Protein AF-A0A941F9M7-F1 (afdb_monomer_lite)

Radius of gyration: 49.39 Å; chains: 1; bounding box: 106×36×146 Å

Structure (mmCIF, N/CA/C/O backbone):
data_AF-A0A941F9M7-F1
#
_entry.id   AF-A0A941F9M7-F1
#
loop_
_atom_site.group_PDB
_atom_site.id
_atom_site.type_symbol
_atom_site.label_atom_id
_atom_site.label_alt_id
_atom_site.label_comp_id
_atom_site.label_asym_id
_atom_site.label_entity_id
_atom_site.label_seq_id
_atom_site.pdbx_PDB_ins_code
_atom_site.Cartn_x
_atom_site.Cartn_y
_atom_site.Cartn_z
_atom_site.occupancy
_atom_site.B_iso_or_equiv
_atom_site.auth_seq_id
_atom_site.auth_comp_id
_atom_site.auth_asym_id
_atom_site.auth_atom_id
_atom_site.pdbx_PDB_model_num
ATOM 1 N N . MET A 1 1 ? 47.678 25.593 -23.880 1.00 34.91 1 MET A N 1
ATOM 2 C CA . MET A 1 1 ? 46.687 24.860 -23.060 1.00 34.91 1 MET A CA 1
ATOM 3 C C . MET A 1 1 ? 45.717 24.146 -23.989 1.00 34.91 1 MET A C 1
ATOM 5 O O . MET A 1 1 ? 44.738 24.737 -24.420 1.00 34.91 1 MET A O 1
ATOM 9 N N . THR A 1 2 ? 46.026 22.910 -24.374 1.00 34.97 2 THR A N 1
ATOM 10 C CA . THR A 1 2 ? 45.135 22.052 -25.164 1.00 34.97 2 THR A CA 1
ATOM 11 C C . THR A 1 2 ? 44.172 21.348 -24.213 1.00 34.97 2 THR A C 1
ATOM 13 O O . THR A 1 2 ? 44.586 20.588 -23.340 1.00 34.97 2 THR A O 1
ATOM 16 N N . ALA A 1 3 ? 42.882 21.656 -24.335 1.00 34.97 3 ALA A N 1
ATOM 17 C CA . ALA A 1 3 ? 41.834 20.969 -23.594 1.00 34.97 3 ALA A CA 1
ATOM 18 C C . ALA A 1 3 ? 41.807 19.478 -23.990 1.00 34.97 3 ALA A C 1
ATOM 20 O O . ALA A 1 3 ? 41.907 19.173 -25.181 1.00 34.97 3 ALA A O 1
ATOM 21 N N . PRO A 1 4 ? 41.666 18.537 -23.041 1.00 40.06 4 PRO A N 1
ATOM 22 C CA . PRO A 1 4 ? 41.537 17.129 -23.379 1.00 40.06 4 PRO A CA 1
ATOM 23 C C . PRO A 1 4 ? 40.159 16.882 -24.001 1.00 40.06 4 PRO A C 1
ATOM 25 O O . PRO A 1 4 ? 39.131 16.924 -23.320 1.00 40.06 4 PRO A O 1
ATOM 28 N N . THR A 1 5 ? 40.137 16.608 -25.304 1.00 44.94 5 THR A N 1
ATOM 29 C CA . THR A 1 5 ? 38.983 16.041 -26.005 1.00 44.94 5 THR A CA 1
ATOM 30 C C . THR A 1 5 ? 38.625 14.723 -25.325 1.00 44.94 5 THR A C 1
ATOM 32 O O . THR A 1 5 ? 39.321 13.719 -25.480 1.00 44.94 5 THR A O 1
ATOM 35 N N . ARG A 1 6 ? 37.554 14.725 -24.520 1.00 51.41 6 ARG A N 1
ATOM 36 C CA . ARG A 1 6 ? 36.946 13.492 -24.000 1.00 51.41 6 ARG A CA 1
ATOM 37 C C . ARG A 1 6 ? 36.695 12.573 -25.200 1.00 51.41 6 ARG A C 1
ATOM 39 O O . ARG A 1 6 ? 36.162 13.077 -26.189 1.00 51.41 6 ARG A O 1
ATOM 46 N N . PRO A 1 7 ? 37.052 11.277 -25.155 1.00 52.75 7 PRO A N 1
ATOM 47 C CA . PRO A 1 7 ? 36.804 10.385 -26.277 1.00 52.75 7 PRO A CA 1
ATOM 48 C C . PRO A 1 7 ? 35.300 10.370 -26.542 1.00 52.75 7 PRO A C 1
ATOM 50 O O . PRO A 1 7 ? 34.517 9.858 -25.736 1.00 52.75 7 PRO A O 1
ATOM 53 N N . GLY A 1 8 ? 34.912 11.022 -27.639 1.00 54.78 8 GLY A N 1
ATOM 54 C CA . GLY A 1 8 ? 33.545 11.056 -28.115 1.00 54.78 8 GLY A CA 1
ATOM 55 C C . GLY A 1 8 ? 33.073 9.624 -28.285 1.00 54.78 8 GLY A C 1
ATOM 56 O O . GLY A 1 8 ? 33.807 8.767 -28.783 1.00 54.78 8 GLY A O 1
ATOM 57 N N . LEU A 1 9 ? 31.861 9.349 -27.817 1.00 62.75 9 LEU A N 1
ATOM 58 C CA . LEU A 1 9 ? 31.152 8.137 -28.196 1.00 62.75 9 LEU A CA 1
ATOM 59 C C . LEU A 1 9 ? 31.268 7.983 -29.712 1.00 62.75 9 LEU A C 1
ATOM 61 O O . LEU A 1 9 ? 31.050 8.951 -30.443 1.00 62.75 9 LEU A O 1
ATOM 65 N N . SER A 1 10 ? 31.610 6.791 -30.199 1.00 72.94 10 SER A N 1
ATOM 66 C CA . SER A 1 10 ? 31.480 6.562 -31.631 1.00 72.94 10 SER A CA 1
ATOM 67 C C . SER A 1 10 ? 30.001 6.733 -31.979 1.00 72.94 10 SER A C 1
ATOM 69 O O . SER A 1 10 ? 29.139 6.132 -31.333 1.00 72.94 10 SER A O 1
ATOM 71 N N . ALA A 1 11 ? 29.692 7.560 -32.980 1.00 77.69 11 ALA A N 1
ATOM 72 C CA . ALA A 1 11 ? 28.317 7.780 -33.439 1.00 77.69 11 ALA A CA 1
ATOM 73 C C . ALA A 1 11 ? 27.590 6.446 -33.721 1.00 77.69 11 ALA A C 1
ATOM 75 O O . ALA A 1 11 ? 26.387 6.314 -33.509 1.00 77.69 11 ALA A O 1
ATOM 76 N N . THR A 1 12 ? 28.352 5.419 -34.106 1.00 85.31 12 THR A N 1
ATOM 77 C CA . THR A 1 12 ? 27.912 4.030 -34.262 1.00 85.31 12 THR A CA 1
ATOM 78 C C . THR A 1 12 ? 27.365 3.411 -32.973 1.00 85.31 12 THR A C 1
ATOM 80 O O . THR A 1 12 ? 26.322 2.766 -33.011 1.00 85.31 12 THR A O 1
ATOM 83 N N . ALA A 1 13 ? 28.030 3.596 -31.827 1.00 86.75 13 ALA A N 1
ATOM 84 C CA . ALA A 1 13 ? 27.574 3.045 -30.550 1.00 86.75 13 ALA A CA 1
ATOM 85 C C . ALA A 1 13 ? 26.303 3.743 -30.047 1.00 86.75 13 ALA A C 1
ATOM 87 O O . ALA A 1 13 ? 25.409 3.090 -29.511 1.00 86.75 13 ALA A O 1
ATOM 88 N N . GLU A 1 14 ? 26.202 5.057 -30.251 1.00 88.81 14 GLU A N 1
ATOM 89 C CA . GLU A 1 14 ? 24.993 5.817 -29.927 1.00 88.81 14 GLU A CA 1
ATOM 90 C C . GLU A 1 14 ? 23.809 5.379 -30.799 1.00 88.81 14 GLU A C 1
ATOM 92 O O . GLU A 1 14 ? 22.719 5.123 -30.285 1.00 88.81 14 GLU A O 1
ATOM 97 N N . LYS A 1 15 ? 24.036 5.206 -32.108 1.00 91.12 15 LYS A N 1
ATOM 98 C CA . LYS A 1 15 ? 23.035 4.680 -33.042 1.00 91.12 15 LYS A CA 1
ATOM 99 C C . LYS A 1 15 ? 22.572 3.274 -32.650 1.00 91.12 15 LYS A C 1
ATOM 101 O O . LYS A 1 15 ? 21.371 3.045 -32.561 1.00 91.12 15 LYS A O 1
ATOM 106 N N . ALA A 1 16 ? 23.499 2.366 -32.335 1.00 92.25 16 ALA A N 1
ATOM 107 C CA . ALA A 1 16 ? 23.169 1.005 -31.908 1.00 92.25 16 ALA A CA 1
ATOM 108 C C . ALA A 1 16 ? 22.311 0.980 -30.629 1.00 92.25 16 ALA A C 1
ATOM 110 O O . ALA A 1 16 ? 21.391 0.168 -30.514 1.00 92.25 16 ALA A O 1
ATOM 111 N N . LEU A 1 17 ? 22.575 1.888 -29.681 1.00 93.44 17 LEU A N 1
ATOM 112 C CA . LEU A 1 17 ? 21.761 2.042 -28.474 1.00 93.44 17 LEU A CA 1
ATOM 113 C C . LEU A 1 17 ? 20.355 2.577 -28.779 1.00 93.44 17 LEU A C 1
ATOM 115 O O . LEU A 1 17 ? 19.392 2.074 -28.202 1.00 93.44 17 LEU A O 1
ATOM 119 N N . ARG A 1 18 ? 20.211 3.546 -29.695 1.00 93.19 18 ARG A N 1
ATOM 120 C CA . ARG A 1 18 ? 18.889 4.042 -30.123 1.00 93.19 18 ARG A CA 1
ATOM 121 C C . ARG A 1 18 ? 18.077 2.976 -30.860 1.00 93.19 18 ARG A C 1
ATOM 123 O O . ARG A 1 18 ? 16.899 2.803 -30.576 1.00 93.19 18 ARG A O 1
ATOM 130 N N . GLU A 1 19 ? 18.700 2.213 -31.752 1.00 93.19 19 GLU A N 1
ATOM 131 C CA . GLU A 1 19 ? 18.022 1.115 -32.453 1.00 93.19 19 GLU A CA 1
ATOM 132 C C . GLU A 1 19 ? 17.596 -0.004 -31.493 1.00 93.19 19 GLU A C 1
ATOM 134 O O . GLU A 1 19 ? 16.512 -0.568 -31.629 1.00 93.19 19 GLU A O 1
ATOM 139 N N . ALA A 1 20 ? 18.431 -0.328 -30.501 1.00 93.50 20 ALA A N 1
ATOM 140 C CA . ALA A 1 20 ? 18.076 -1.281 -29.453 1.00 93.50 20 ALA A CA 1
ATOM 141 C C . ALA A 1 20 ? 16.913 -0.787 -28.584 1.00 93.50 20 ALA A C 1
ATOM 143 O O . ALA A 1 20 ? 16.043 -1.574 -28.220 1.00 93.50 20 ALA A O 1
ATOM 144 N N . MET A 1 21 ? 16.882 0.510 -28.277 1.00 92.31 21 MET A N 1
ATOM 145 C CA . MET A 1 21 ? 15.784 1.143 -27.555 1.00 92.31 21 MET A CA 1
ATOM 146 C C . MET A 1 21 ? 14.460 1.012 -28.313 1.00 92.31 21 MET A C 1
ATOM 148 O O . MET A 1 21 ? 13.482 0.546 -27.734 1.00 92.31 21 MET A O 1
ATOM 152 N N . GLU A 1 22 ? 14.455 1.316 -29.613 1.00 90.88 22 GLU A N 1
ATOM 153 C CA . GLU A 1 22 ? 13.271 1.170 -30.467 1.00 90.88 22 GLU A CA 1
ATOM 154 C C . GLU A 1 22 ? 12.766 -0.280 -30.496 1.00 90.88 22 GLU A C 1
ATOM 156 O O . GLU A 1 22 ? 11.576 -0.545 -30.320 1.00 90.88 22 GLU A O 1
ATOM 161 N N . ARG A 1 23 ? 13.671 -1.257 -30.637 1.00 90.12 23 ARG A N 1
ATOM 162 C CA . ARG A 1 23 ? 13.310 -2.685 -30.597 1.00 90.12 23 ARG A CA 1
ATOM 163 C C . ARG A 1 23 ? 12.693 -3.105 -29.267 1.00 90.12 23 ARG A C 1
ATOM 165 O O . ARG A 1 23 ? 11.722 -3.859 -29.256 1.00 90.12 23 ARG A O 1
ATOM 172 N N . LEU A 1 24 ? 13.244 -2.630 -28.151 1.00 90.38 24 LEU A N 1
ATOM 173 C CA . LEU A 1 24 ? 12.724 -2.940 -26.819 1.00 90.38 24 LEU A CA 1
ATOM 174 C C . LEU A 1 24 ? 11.347 -2.306 -26.596 1.00 90.38 24 LEU A C 1
ATOM 176 O O . LEU A 1 24 ? 10.454 -2.972 -26.079 1.00 90.38 24 LEU A O 1
ATOM 180 N N . PHE A 1 25 ? 11.136 -1.063 -27.034 1.00 87.50 25 PHE A N 1
ATOM 181 C CA . PHE A 1 25 ? 9.843 -0.386 -26.898 1.00 87.50 25 PHE A CA 1
ATOM 182 C C . PHE A 1 25 ? 8.762 -0.946 -27.824 1.00 87.50 25 PHE A C 1
ATOM 184 O O . PHE A 1 25 ? 7.599 -1.003 -27.431 1.00 87.50 25 PHE A O 1
ATOM 191 N N . THR A 1 26 ? 9.135 -1.424 -29.011 1.00 87.06 26 THR A N 1
ATOM 192 C CA . THR A 1 26 ? 8.215 -2.085 -29.953 1.00 87.06 26 THR A CA 1
ATOM 193 C C . THR A 1 26 ? 7.988 -3.570 -29.649 1.00 87.06 26 THR A C 1
ATOM 195 O O . THR A 1 26 ? 7.225 -4.230 -30.355 1.00 87.06 26 THR A O 1
ATOM 198 N N . GLY A 1 27 ? 8.631 -4.116 -28.609 1.00 86.06 27 GLY A N 1
ATOM 199 C CA . GLY A 1 27 ? 8.470 -5.513 -28.199 1.00 86.06 27 GLY A CA 1
ATOM 200 C C . GLY A 1 27 ? 9.086 -6.523 -29.170 1.00 86.06 27 GLY A C 1
ATOM 201 O O . GLY A 1 27 ? 8.657 -7.673 -29.210 1.00 86.06 27 GLY A O 1
ATOM 202 N N . ARG A 1 28 ? 10.091 -6.113 -29.955 1.00 89.31 28 ARG A N 1
ATOM 203 C CA . ARG A 1 28 ? 10.813 -6.958 -30.923 1.00 89.31 28 ARG A CA 1
ATOM 204 C C . ARG A 1 28 ? 12.292 -7.130 -30.533 1.00 89.31 28 ARG A C 1
ATOM 206 O O . ARG A 1 28 ? 13.168 -6.772 -31.327 1.00 89.31 28 ARG A O 1
ATOM 213 N N . PRO A 1 29 ? 12.607 -7.624 -29.317 1.00 90.06 29 PRO A N 1
ATOM 214 C CA . PRO A 1 29 ? 13.990 -7.867 -28.916 1.00 90.06 29 PRO A CA 1
ATOM 215 C C . PRO A 1 29 ? 14.613 -8.976 -29.772 1.00 90.06 29 PRO A C 1
ATOM 217 O O . PRO A 1 29 ? 13.955 -9.956 -30.114 1.00 90.06 29 PRO A O 1
ATOM 220 N N . ILE A 1 30 ? 15.898 -8.835 -30.091 1.00 90.94 30 ILE A N 1
ATOM 221 C CA . ILE A 1 30 ? 16.659 -9.812 -30.882 1.00 90.94 30 ILE A CA 1
ATOM 222 C C . ILE A 1 30 ? 17.632 -10.593 -29.990 1.00 90.94 30 ILE A C 1
ATOM 224 O O . ILE A 1 30 ? 17.933 -11.751 -30.269 1.00 90.94 30 ILE A O 1
ATOM 228 N N . ARG A 1 31 ? 18.150 -9.981 -28.914 1.00 87.12 31 ARG A N 1
ATOM 229 C CA . ARG A 1 31 ? 19.254 -10.538 -28.106 1.00 87.12 31 ARG A CA 1
ATOM 230 C C . ARG A 1 31 ? 18.906 -10.718 -26.627 1.00 87.12 31 ARG A C 1
ATOM 232 O O . ARG A 1 31 ? 19.757 -11.163 -25.858 1.00 87.12 31 ARG A O 1
ATOM 239 N N . THR A 1 32 ? 17.706 -10.324 -26.203 1.00 91.94 32 THR A N 1
ATOM 240 C CA . THR A 1 32 ? 17.299 -10.266 -24.789 1.00 91.94 32 THR A CA 1
ATOM 241 C C . THR A 1 32 ? 15.858 -10.733 -24.579 1.00 91.94 32 THR A C 1
ATOM 243 O O . THR A 1 32 ? 15.124 -10.964 -25.532 1.00 91.94 32 THR A O 1
ATOM 246 N N . ASP A 1 33 ? 15.439 -10.855 -23.316 1.00 85.44 33 ASP A N 1
ATOM 247 C CA . ASP A 1 33 ? 14.082 -11.261 -22.916 1.00 85.44 33 ASP A CA 1
ATOM 248 C C . ASP A 1 33 ? 13.025 -10.144 -23.062 1.00 85.44 33 ASP A C 1
ATOM 250 O O . ASP A 1 33 ? 11.906 -10.283 -22.574 1.00 85.44 33 ASP A O 1
ATOM 254 N N . GLY A 1 34 ? 13.369 -9.014 -23.694 1.00 83.38 34 GLY A N 1
ATOM 255 C CA . GLY A 1 34 ? 12.435 -7.921 -23.994 1.00 83.38 34 GLY A CA 1
ATOM 256 C C . GLY A 1 34 ? 12.064 -7.019 -22.821 1.00 83.38 34 GLY A C 1
ATOM 257 O O . GLY A 1 34 ? 11.391 -6.011 -23.019 1.00 83.38 34 GLY A O 1
ATOM 258 N N . LYS A 1 35 ? 12.518 -7.316 -21.597 1.00 85.88 35 LYS A N 1
ATOM 259 C CA . LYS A 1 35 ? 12.226 -6.455 -20.443 1.00 85.88 35 LYS A CA 1
ATOM 260 C C . LYS A 1 35 ? 12.920 -5.103 -20.591 1.00 85.88 35 LYS A C 1
ATOM 262 O O . LYS A 1 35 ? 14.112 -5.049 -20.907 1.00 85.88 35 LYS A O 1
ATOM 267 N N . LEU A 1 36 ? 12.202 -4.025 -20.271 1.00 87.94 36 LEU A N 1
ATOM 268 C CA . LEU A 1 36 ? 12.701 -2.647 -20.312 1.00 87.94 36 LEU A CA 1
ATOM 269 C C . LEU A 1 36 ? 13.655 -2.353 -19.144 1.00 87.94 36 LEU A C 1
ATOM 271 O O . LEU A 1 36 ? 13.361 -1.571 -18.243 1.00 87.94 36 LEU A O 1
ATOM 275 N N . THR A 1 37 ? 14.833 -2.976 -19.160 1.00 89.94 37 THR A N 1
ATOM 276 C CA . THR A 1 37 ? 15.899 -2.749 -18.177 1.00 89.94 37 THR A CA 1
ATOM 277 C C . THR A 1 37 ? 17.139 -2.155 -18.841 1.00 89.94 37 THR A C 1
ATOM 279 O O . THR A 1 37 ? 17.488 -2.516 -19.966 1.00 89.94 37 THR A O 1
ATOM 282 N N . LYS A 1 38 ? 17.884 -1.303 -18.117 1.00 90.69 38 LYS A N 1
ATOM 283 C CA . LYS A 1 38 ? 19.184 -0.781 -18.590 1.00 90.69 38 LYS A CA 1
ATOM 284 C C . LYS A 1 38 ? 20.159 -1.914 -18.923 1.00 90.69 38 LYS A C 1
ATOM 286 O O . LYS A 1 38 ? 20.988 -1.771 -19.812 1.00 90.69 38 LYS A O 1
ATOM 291 N N . GLN A 1 39 ? 20.048 -3.054 -18.234 1.00 93.25 39 GLN A N 1
ATOM 292 C CA . GLN A 1 39 ? 20.868 -4.230 -18.507 1.00 93.25 39 GLN A CA 1
ATOM 293 C C . GLN A 1 39 ? 20.562 -4.862 -19.866 1.00 93.25 39 GLN A C 1
ATOM 295 O O . GLN A 1 39 ? 21.466 -5.354 -20.538 1.00 93.25 39 GLN A O 1
ATOM 300 N N . ASN A 1 40 ? 19.294 -4.883 -20.261 1.00 91.81 40 ASN A N 1
ATOM 301 C CA . ASN A 1 40 ? 18.900 -5.396 -21.562 1.00 91.81 40 ASN A CA 1
ATOM 302 C C . ASN A 1 40 ? 19.239 -4.409 -22.671 1.00 91.81 40 ASN A C 1
ATOM 304 O O . ASN A 1 40 ? 19.681 -4.853 -23.718 1.00 91.81 40 ASN A O 1
ATOM 308 N N . LEU A 1 41 ? 19.168 -3.100 -22.421 1.00 93.25 41 LEU A N 1
ATOM 309 C CA . LEU A 1 41 ? 19.527 -2.081 -23.409 1.00 93.25 41 LEU A CA 1
ATOM 310 C C . LEU A 1 41 ? 20.949 -2.262 -23.968 1.00 93.25 41 LEU A C 1
ATOM 312 O O . LEU A 1 41 ? 21.123 -2.347 -25.183 1.00 93.25 41 LEU A O 1
ATOM 316 N N . TRP A 1 42 ? 21.975 -2.365 -23.113 1.00 93.38 42 TRP A N 1
ATOM 317 C CA . TRP A 1 42 ? 23.351 -2.511 -23.614 1.00 93.38 42 TRP A CA 1
ATOM 318 C C . TRP A 1 42 ? 23.629 -3.892 -24.222 1.00 93.38 42 TRP A C 1
ATOM 320 O O . TRP A 1 42 ? 24.388 -3.981 -25.187 1.00 93.38 42 TRP A O 1
ATOM 330 N N . ARG A 1 43 ? 22.982 -4.960 -23.731 1.00 93.81 43 ARG A N 1
ATOM 331 C CA . ARG A 1 43 ? 23.070 -6.297 -24.346 1.00 93.81 43 ARG A CA 1
ATOM 332 C C . ARG A 1 43 ? 22.404 -6.340 -25.723 1.00 93.81 43 ARG A C 1
ATOM 334 O O . ARG A 1 43 ? 22.973 -6.891 -26.661 1.00 93.81 43 ARG A O 1
ATOM 341 N N . GLU A 1 44 ? 21.232 -5.728 -25.848 1.00 93.50 44 GLU A N 1
ATOM 342 C CA . GLU A 1 44 ? 20.448 -5.629 -27.081 1.00 93.50 44 GLU A CA 1
ATOM 343 C C . GLU A 1 44 ? 21.159 -4.773 -28.137 1.00 93.50 44 GLU A C 1
ATOM 345 O O . GLU A 1 44 ? 21.147 -5.108 -29.321 1.00 93.50 44 GLU A O 1
ATOM 350 N N . ALA A 1 45 ? 21.853 -3.717 -27.705 1.00 92.50 45 ALA A N 1
ATOM 351 C CA . ALA A 1 45 ? 22.712 -2.891 -28.552 1.00 92.50 45 ALA A CA 1
ATOM 352 C C . ALA A 1 45 ? 24.068 -3.538 -28.876 1.00 92.50 45 ALA A C 1
ATOM 354 O O . ALA A 1 45 ? 24.782 -3.061 -29.753 1.00 92.50 45 ALA A O 1
ATOM 355 N N . GLY A 1 46 ? 24.454 -4.610 -28.175 1.00 92.25 46 GLY A N 1
ATOM 356 C CA . GLY A 1 46 ? 25.761 -5.247 -28.349 1.00 92.25 46 GLY A CA 1
ATOM 357 C C . 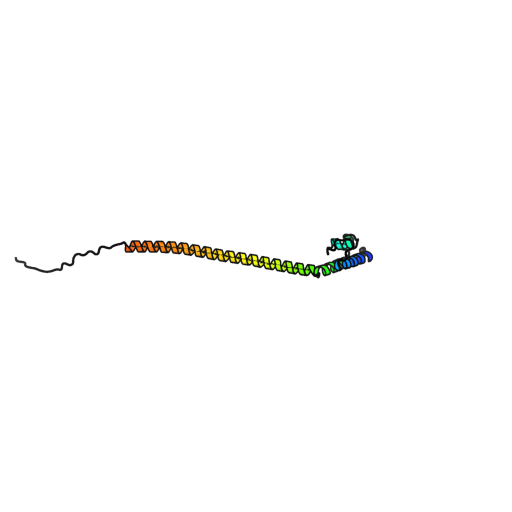GLY A 1 46 ? 26.943 -4.401 -27.884 1.00 92.25 46 GLY A C 1
ATOM 358 O O . GLY A 1 46 ? 28.053 -4.602 -28.370 1.00 92.25 46 GLY A O 1
ATOM 359 N N . VAL A 1 47 ? 26.722 -3.454 -26.970 1.00 93.12 47 VAL A N 1
ATOM 360 C CA . VAL A 1 47 ? 27.765 -2.563 -26.449 1.00 93.12 47 VAL A CA 1
ATOM 361 C C . VAL A 1 47 ? 28.084 -2.886 -24.994 1.00 93.12 47 VAL A C 1
ATOM 363 O O . VAL A 1 47 ? 27.290 -3.483 -24.271 1.00 93.12 47 VAL A O 1
ATOM 366 N N . SER A 1 48 ? 29.256 -2.462 -24.519 1.00 92.94 48 SER A N 1
ATOM 367 C CA . SER A 1 48 ? 29.599 -2.612 -23.104 1.00 92.94 48 SER A CA 1
ATOM 368 C C . SER A 1 48 ? 28.800 -1.648 -22.220 1.00 92.94 48 SER A C 1
ATOM 370 O O . SER A 1 48 ? 28.479 -0.526 -22.624 1.00 92.94 48 SER A O 1
ATOM 372 N N . ARG A 1 49 ? 28.562 -2.039 -20.960 1.00 92.25 49 ARG A N 1
ATOM 373 C CA . ARG A 1 49 ? 27.933 -1.177 -19.940 1.00 92.25 49 ARG A CA 1
ATOM 374 C C . ARG A 1 49 ? 28.619 0.190 -19.826 1.00 92.25 49 ARG A C 1
ATOM 376 O O . ARG A 1 49 ? 27.941 1.204 -19.717 1.00 92.25 49 ARG A O 1
ATOM 383 N N . ALA A 1 50 ? 29.952 0.229 -19.888 1.00 91.19 50 ALA A N 1
ATOM 384 C CA . ALA A 1 50 ? 30.717 1.476 -19.852 1.00 91.19 50 ALA A CA 1
ATOM 385 C C . ALA A 1 50 ? 30.410 2.394 -21.048 1.00 91.19 50 ALA A C 1
ATOM 387 O O . ALA A 1 50 ? 30.345 3.608 -20.887 1.00 91.19 50 ALA A O 1
ATOM 388 N N . THR A 1 51 ? 30.184 1.826 -22.234 1.00 90.81 51 THR A N 1
ATOM 389 C CA . THR A 1 51 ? 29.821 2.593 -23.435 1.00 90.81 51 THR A CA 1
ATOM 390 C C . THR A 1 51 ? 28.418 3.176 -23.319 1.00 90.81 51 THR A C 1
ATOM 392 O O . THR A 1 51 ? 28.235 4.355 -23.597 1.00 90.81 51 THR A O 1
ATOM 395 N N . MET A 1 52 ? 27.459 2.397 -22.814 1.00 92.06 52 MET A N 1
ATOM 396 C CA . MET A 1 52 ? 26.114 2.893 -22.509 1.00 92.06 52 MET A CA 1
ATOM 397 C C . MET A 1 52 ? 26.141 4.006 -21.453 1.00 92.06 52 MET A C 1
ATOM 399 O O . MET A 1 52 ? 25.511 5.036 -21.645 1.00 92.06 52 MET A O 1
ATOM 403 N N . ASN A 1 53 ? 26.904 3.838 -20.369 1.00 90.19 53 ASN A N 1
ATOM 404 C CA . ASN A 1 53 ? 27.006 4.847 -19.309 1.00 90.19 53 ASN A CA 1
ATOM 405 C C . ASN A 1 53 ? 27.590 6.181 -19.800 1.00 90.19 53 ASN A C 1
ATOM 407 O O . ASN A 1 53 ? 27.296 7.218 -19.218 1.00 90.19 53 ASN A O 1
ATOM 411 N N . ARG A 1 54 ? 28.414 6.166 -20.856 1.00 88.62 54 ARG A N 1
ATOM 412 C CA . ARG A 1 54 ? 28.9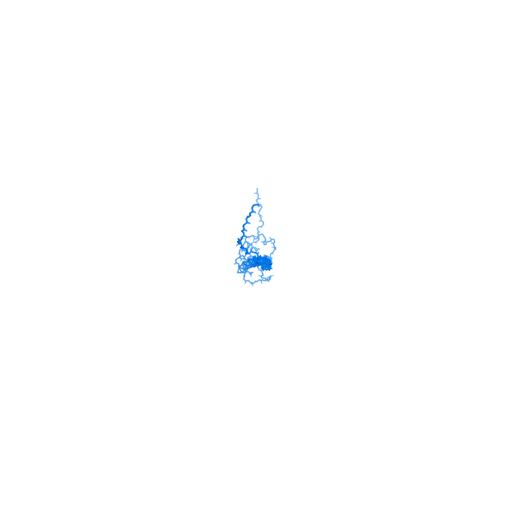04 7.391 -21.503 1.00 88.62 54 ARG A CA 1
ATOM 413 C C . ARG A 1 54 ? 27.833 8.064 -22.374 1.00 88.62 54 ARG A C 1
ATOM 415 O O . ARG A 1 54 ? 27.916 9.269 -22.578 1.00 88.62 54 ARG A O 1
ATOM 422 N N . ALA A 1 55 ? 26.836 7.320 -22.860 1.00 89.94 55 ALA A N 1
ATOM 423 C CA . ALA A 1 55 ? 25.732 7.808 -23.689 1.00 89.94 55 ALA A CA 1
ATOM 424 C C . ALA A 1 55 ? 24.607 8.432 -22.844 1.00 89.94 55 ALA A C 1
ATOM 426 O O . ALA A 1 55 ? 23.459 7.988 -22.875 1.00 89.94 55 ALA A O 1
ATOM 427 N N . THR A 1 56 ? 24.938 9.480 -22.084 1.00 88.19 56 THR A N 1
ATOM 428 C CA . THR A 1 56 ? 24.020 10.129 -21.135 1.00 88.19 56 THR A CA 1
ATOM 429 C C . THR A 1 56 ? 22.722 10.599 -21.790 1.00 88.19 56 THR A C 1
ATOM 431 O O . THR A 1 56 ? 21.660 10.385 -21.220 1.00 88.19 56 THR A O 1
ATOM 434 N N . ALA A 1 57 ? 22.781 11.175 -22.996 1.00 87.44 57 ALA A N 1
ATOM 435 C CA . ALA A 1 57 ? 21.587 11.633 -23.713 1.00 87.44 57 ALA A CA 1
ATOM 436 C C . ALA A 1 57 ? 20.604 10.481 -23.993 1.00 87.44 57 ALA A C 1
ATOM 438 O O . ALA A 1 57 ? 19.425 10.575 -23.675 1.00 87.44 57 ALA A O 1
ATOM 439 N N . VAL A 1 58 ? 21.116 9.346 -24.478 1.00 89.25 58 VAL A N 1
ATOM 440 C CA . VAL A 1 58 ? 20.308 8.149 -24.754 1.00 89.25 58 VAL A CA 1
ATOM 441 C C . VAL A 1 58 ? 19.721 7.562 -23.466 1.00 89.25 58 VAL A C 1
ATOM 443 O O . VAL A 1 58 ? 18.593 7.082 -23.460 1.00 89.25 58 VAL A O 1
ATOM 446 N N . LEU A 1 59 ? 20.460 7.614 -22.354 1.00 89.81 59 LEU A N 1
ATOM 447 C CA . LEU A 1 59 ? 19.954 7.169 -21.054 1.00 89.81 59 LEU A CA 1
ATOM 448 C C . LEU A 1 59 ? 18.857 8.083 -20.494 1.00 89.81 59 LEU A C 1
ATOM 450 O O . LEU A 1 59 ? 17.928 7.577 -19.871 1.00 89.81 59 LEU A O 1
ATOM 454 N N . VAL A 1 60 ? 18.938 9.392 -20.736 1.00 89.38 60 VAL A N 1
ATOM 455 C CA . VAL A 1 60 ? 17.870 10.338 -20.382 1.00 89.38 60 VAL A CA 1
ATOM 456 C C . VAL A 1 60 ? 16.606 10.040 -21.190 1.00 89.38 60 VAL A C 1
ATOM 458 O O . VAL A 1 60 ? 15.532 9.907 -20.608 1.00 89.38 60 VAL A O 1
ATOM 461 N N . ASP A 1 61 ? 16.727 9.849 -22.506 1.00 88.19 61 ASP A N 1
ATOM 462 C CA . ASP A 1 61 ? 15.590 9.507 -23.372 1.00 88.19 61 ASP A CA 1
ATOM 463 C C . ASP A 1 61 ? 14.949 8.171 -22.977 1.00 88.19 61 ASP A C 1
ATOM 465 O O . ASP A 1 61 ? 13.720 8.053 -22.920 1.00 88.19 61 ASP A O 1
ATOM 469 N N . TRP A 1 62 ? 15.784 7.183 -22.641 1.00 90.25 62 TRP A N 1
ATOM 470 C CA . TRP A 1 62 ? 15.358 5.894 -22.106 1.00 90.25 62 TRP A CA 1
ATOM 471 C C . TRP A 1 62 ? 14.566 6.053 -20.807 1.00 90.25 62 TRP A C 1
ATOM 473 O O . TRP A 1 62 ? 13.453 5.537 -20.696 1.00 90.25 62 TRP A O 1
ATOM 483 N N . ASP A 1 63 ? 15.125 6.764 -19.823 1.00 87.44 63 ASP A N 1
ATOM 484 C CA . ASP A 1 63 ? 14.486 6.951 -18.519 1.00 87.44 63 ASP A CA 1
ATOM 485 C C . ASP A 1 63 ? 13.154 7.704 -18.672 1.00 87.44 63 ASP A C 1
ATOM 487 O O . ASP A 1 63 ? 12.162 7.332 -18.035 1.00 87.44 63 ASP A O 1
ATOM 491 N N . ASN A 1 64 ? 13.083 8.679 -19.584 1.00 86.25 64 ASN A N 1
ATOM 492 C CA . ASN A 1 64 ? 11.841 9.356 -19.945 1.00 86.25 64 ASN A CA 1
ATOM 493 C C . ASN A 1 64 ? 10.809 8.367 -20.507 1.00 86.25 64 ASN A C 1
ATOM 495 O O . ASN A 1 64 ? 9.688 8.308 -20.002 1.00 86.25 64 ASN A O 1
ATOM 499 N N . HIS A 1 65 ? 11.165 7.543 -21.493 1.00 85.00 65 HIS A N 1
ATOM 500 C CA . HIS A 1 65 ? 10.228 6.593 -22.103 1.00 85.00 65 HIS A CA 1
ATOM 501 C C . HIS A 1 65 ? 9.733 5.532 -21.116 1.00 85.00 65 HIS A C 1
ATOM 503 O O . HIS A 1 65 ? 8.531 5.278 -21.024 1.00 85.00 65 HIS A O 1
ATOM 509 N N . VAL A 1 66 ? 10.630 4.950 -20.317 1.00 84.19 66 VAL A N 1
ATOM 510 C CA . VAL A 1 66 ? 10.256 3.943 -19.313 1.00 84.19 66 VAL A CA 1
ATOM 511 C C . VAL A 1 66 ? 9.330 4.552 -18.255 1.00 84.19 66 VAL A C 1
ATOM 513 O O . VAL A 1 66 ? 8.310 3.947 -17.906 1.00 84.19 66 VAL A O 1
ATOM 516 N N . SER A 1 67 ? 9.593 5.785 -17.819 1.00 77.75 67 SER A N 1
ATOM 517 C CA . SER A 1 67 ? 8.752 6.505 -16.847 1.00 77.75 67 SER A CA 1
ATOM 518 C C . SER A 1 67 ? 7.360 6.874 -17.382 1.00 77.75 67 SER A C 1
ATOM 520 O O . SER A 1 67 ? 6.406 6.985 -16.601 1.00 77.75 67 SER A O 1
ATOM 522 N N . HIS A 1 68 ? 7.224 7.030 -18.702 1.00 74.56 68 HIS A N 1
ATOM 523 C CA . HIS A 1 68 ? 5.957 7.336 -19.377 1.00 74.56 68 HIS A CA 1
ATOM 524 C C . HIS A 1 68 ? 5.231 6.101 -19.928 1.00 74.56 68 HIS A C 1
ATOM 526 O O . HIS A 1 68 ? 4.071 6.221 -20.336 1.00 74.56 68 HIS A O 1
ATOM 532 N N . SER A 1 69 ? 5.872 4.928 -19.908 1.00 73.56 69 SER A N 1
ATOM 533 C CA . SER A 1 69 ? 5.276 3.670 -20.361 1.00 73.56 69 SER A CA 1
ATOM 534 C C . SER A 1 69 ? 3.974 3.338 -19.616 1.00 73.56 69 SER A C 1
ATOM 536 O O . SER A 1 69 ? 3.789 3.667 -18.442 1.00 73.56 69 SER A O 1
ATOM 538 N N . ALA A 1 70 ? 3.043 2.669 -20.301 1.00 69.44 70 ALA A N 1
ATOM 539 C CA . ALA A 1 70 ? 1.778 2.246 -19.699 1.00 69.44 70 ALA A CA 1
ATOM 540 C C . ALA A 1 70 ? 1.997 1.318 -18.488 1.00 69.44 70 ALA A C 1
ATOM 542 O O . ALA A 1 70 ? 1.279 1.435 -17.497 1.00 69.44 70 ALA A O 1
ATOM 543 N N . ALA A 1 71 ? 3.035 0.474 -18.538 1.00 68.25 71 ALA A N 1
ATOM 544 C CA . ALA A 1 71 ? 3.444 -0.387 -17.432 1.00 68.25 71 ALA A CA 1
ATOM 545 C C . ALA A 1 71 ? 3.827 0.426 -16.185 1.00 68.25 71 ALA A C 1
ATOM 547 O O . ALA A 1 71 ? 3.290 0.186 -15.111 1.00 68.25 71 ALA A O 1
ATOM 548 N N . SER A 1 72 ? 4.654 1.470 -16.323 1.00 69.38 72 SER A N 1
ATOM 549 C CA . SER A 1 72 ? 5.041 2.289 -15.166 1.00 69.38 72 SER A CA 1
ATOM 550 C C . SER A 1 72 ? 3.893 3.147 -14.625 1.00 69.38 72 SER A C 1
ATOM 552 O O . SER A 1 72 ? 3.829 3.402 -13.422 1.00 69.38 72 SER A O 1
ATOM 554 N N . LYS A 1 73 ? 2.951 3.577 -15.476 1.00 74.12 73 LYS A N 1
ATOM 555 C CA . LYS A 1 73 ? 1.709 4.235 -15.028 1.00 74.12 73 LYS A CA 1
ATOM 556 C C . LYS A 1 73 ? 0.830 3.282 -14.217 1.00 74.12 73 LYS A C 1
ATOM 558 O O . LYS A 1 73 ? 0.344 3.669 -13.157 1.00 74.12 73 LYS A O 1
ATOM 563 N N . HIS A 1 74 ? 0.654 2.056 -14.700 1.00 71.44 74 HIS A N 1
ATOM 564 C CA . HIS A 1 74 ? -0.099 1.017 -14.009 1.00 71.44 74 HIS A CA 1
ATOM 565 C C . HIS A 1 74 ? 0.546 0.659 -12.662 1.00 71.44 74 HIS A C 1
ATOM 567 O O . HIS A 1 74 ? -0.147 0.650 -11.649 1.00 71.44 74 HIS A O 1
ATOM 573 N N . ASP A 1 75 ? 1.869 0.491 -12.612 1.00 75.50 75 ASP A N 1
ATOM 574 C CA . ASP A 1 75 ? 2.595 0.210 -11.367 1.00 75.50 75 ASP A CA 1
ATOM 575 C C . ASP A 1 75 ? 2.440 1.342 -10.342 1.00 75.50 75 ASP A C 1
ATOM 577 O O . ASP A 1 75 ? 2.223 1.088 -9.156 1.00 75.50 75 ASP A O 1
ATOM 581 N N . ARG A 1 76 ? 2.480 2.608 -10.786 1.00 77.88 76 ARG A N 1
ATOM 582 C CA . ARG A 1 76 ? 2.211 3.765 -9.912 1.00 77.88 76 ARG A CA 1
ATOM 583 C C . ARG A 1 76 ? 0.780 3.760 -9.379 1.00 77.88 76 ARG A C 1
ATOM 585 O O . ARG A 1 76 ? 0.582 4.019 -8.194 1.00 77.88 76 ARG A O 1
ATOM 592 N N . ALA A 1 77 ? -0.201 3.461 -10.229 1.00 81.81 77 ALA A N 1
ATOM 593 C CA . ALA A 1 77 ? -1.599 3.370 -9.818 1.00 81.81 77 ALA A CA 1
ATOM 594 C C . ALA A 1 77 ? -1.814 2.231 -8.808 1.00 81.81 77 ALA A C 1
ATOM 596 O O . ALA A 1 77 ? -2.445 2.438 -7.773 1.00 81.81 77 ALA A O 1
ATOM 597 N N . GLN A 1 78 ? -1.217 1.060 -9.049 1.00 83.62 78 GLN A N 1
ATOM 598 C CA . GLN A 1 78 ? -1.260 -0.062 -8.113 1.00 83.62 78 GLN A CA 1
ATOM 599 C C . GLN A 1 78 ? -0.585 0.271 -6.781 1.00 83.62 78 GLN A C 1
ATOM 601 O O . GLN A 1 78 ? -1.144 -0.010 -5.723 1.00 83.62 78 GLN A O 1
ATOM 606 N N . ALA A 1 79 ? 0.589 0.906 -6.802 1.00 86.88 79 ALA A N 1
ATOM 607 C CA . ALA A 1 79 ? 1.277 1.323 -5.584 1.00 86.88 79 ALA A CA 1
ATOM 608 C C . ALA A 1 79 ? 0.445 2.330 -4.771 1.00 86.88 79 ALA A C 1
ATOM 610 O O . ALA A 1 79 ? 0.376 2.222 -3.543 1.00 86.88 79 ALA A O 1
ATOM 611 N N . ALA A 1 80 ? -0.221 3.274 -5.445 1.00 91.06 80 ALA A N 1
ATOM 612 C CA . ALA A 1 80 ? -1.131 4.222 -4.809 1.00 91.06 80 ALA A CA 1
ATOM 613 C C . ALA A 1 80 ? -2.339 3.514 -4.174 1.00 91.06 80 ALA A C 1
ATOM 615 O O . ALA A 1 80 ? -2.685 3.810 -3.028 1.00 91.06 80 ALA A O 1
ATOM 616 N N . GLU A 1 81 ? -2.929 2.534 -4.862 1.00 92.69 81 GLU A N 1
ATOM 617 C CA . GLU A 1 81 ? -4.053 1.764 -4.325 1.00 92.69 81 GLU A CA 1
ATOM 618 C C . GLU A 1 81 ? -3.634 0.900 -3.129 1.00 92.69 81 GLU A C 1
ATOM 620 O O . GLU A 1 81 ? -4.296 0.913 -2.095 1.00 92.69 81 GLU A O 1
ATOM 625 N N . ILE A 1 82 ? -2.476 0.237 -3.191 1.00 95.31 82 ILE A N 1
ATOM 626 C CA . ILE A 1 82 ? -1.920 -0.504 -2.048 1.00 95.31 82 ILE A CA 1
ATOM 627 C C . ILE A 1 82 ? -1.698 0.434 -0.856 1.00 95.31 82 ILE A C 1
ATOM 629 O O . ILE A 1 82 ? -2.012 0.079 0.283 1.00 95.31 82 ILE A O 1
ATOM 633 N N . ALA A 1 83 ? -1.169 1.638 -1.085 1.00 95.06 83 ALA A N 1
ATOM 634 C CA . ALA A 1 83 ? -0.974 2.623 -0.026 1.00 95.06 83 ALA A CA 1
ATOM 635 C C . ALA A 1 83 ? -2.310 3.080 0.588 1.00 95.06 83 ALA A C 1
ATOM 637 O O . ALA A 1 83 ? -2.404 3.202 1.815 1.00 95.06 83 ALA A O 1
ATOM 638 N N . ARG A 1 84 ? -3.342 3.279 -0.243 1.00 97.44 84 ARG A N 1
ATOM 639 C CA . ARG A 1 84 ? -4.708 3.615 0.182 1.00 97.44 84 ARG A CA 1
ATOM 640 C C . ARG A 1 84 ? -5.319 2.500 1.026 1.00 97.44 84 ARG A C 1
ATOM 642 O O . ARG A 1 84 ? -5.741 2.758 2.151 1.00 97.44 84 ARG A O 1
ATOM 649 N N . LEU A 1 85 ? -5.285 1.263 0.538 1.00 97.62 85 LEU A N 1
ATOM 650 C CA . LEU A 1 85 ? -5.813 0.093 1.241 1.00 97.62 85 LEU A CA 1
ATOM 651 C C . LEU A 1 85 ? -5.092 -0.140 2.573 1.00 97.62 85 LEU A C 1
ATOM 653 O O . LEU A 1 85 ? -5.730 -0.359 3.600 1.00 97.62 85 LEU A O 1
ATOM 657 N N . ARG A 1 86 ? -3.761 -0.003 2.606 1.00 96.50 86 ARG A N 1
ATOM 658 C CA . ARG A 1 86 ? -2.991 -0.089 3.858 1.00 96.50 86 ARG A CA 1
ATOM 659 C C . ARG A 1 86 ? -3.398 0.981 4.866 1.00 96.50 86 ARG A C 1
ATOM 661 O O . ARG A 1 86 ? -3.382 0.707 6.063 1.00 96.50 86 ARG A O 1
ATOM 668 N N . ARG A 1 87 ? -3.724 2.193 4.408 1.00 97.19 87 ARG A N 1
ATOM 669 C CA . ARG A 1 87 ? -4.236 3.260 5.277 1.00 97.19 87 ARG A CA 1
ATOM 670 C C . ARG A 1 87 ? -5.600 2.878 5.844 1.00 97.19 87 ARG A C 1
ATOM 672 O O . ARG A 1 87 ? -5.734 2.852 7.058 1.00 97.19 87 ARG A O 1
ATOM 679 N N . GLN A 1 88 ? -6.531 2.450 4.994 1.00 96.88 88 GLN A N 1
ATOM 680 C CA . GLN A 1 88 ? -7.859 2.017 5.430 1.00 96.88 88 GLN A CA 1
ATOM 681 C C . GLN A 1 88 ? -7.807 0.885 6.458 1.00 96.88 88 GLN A C 1
ATOM 683 O O . GLN A 1 88 ? -8.522 0.944 7.450 1.00 96.88 88 GLN A O 1
ATOM 688 N N . VAL A 1 89 ? -6.943 -0.119 6.266 1.00 98.12 89 VAL A N 1
ATOM 689 C CA . VAL A 1 89 ? -6.777 -1.220 7.231 1.00 98.12 89 VAL A CA 1
ATOM 690 C C . VAL A 1 89 ? -6.280 -0.712 8.585 1.00 98.12 89 VAL A C 1
ATOM 692 O O . VAL A 1 89 ? -6.766 -1.169 9.618 1.00 98.12 89 VAL A O 1
ATOM 695 N N . ARG A 1 90 ? -5.333 0.236 8.603 1.00 97.69 90 ARG A N 1
ATOM 696 C CA . ARG A 1 90 ? -4.867 0.849 9.857 1.00 97.69 90 ARG A CA 1
ATOM 697 C C . ARG A 1 90 ? -5.983 1.627 10.543 1.00 97.69 90 ARG A C 1
ATOM 699 O O . ARG A 1 90 ? -6.203 1.418 11.729 1.00 97.69 90 ARG A O 1
ATOM 706 N N . ASP A 1 91 ? -6.709 2.450 9.795 1.00 97.31 91 ASP A N 1
ATOM 707 C CA . ASP A 1 91 ? -7.795 3.264 10.341 1.00 97.31 91 ASP A CA 1
ATOM 708 C C . ASP A 1 91 ? -8.909 2.370 10.915 1.00 97.31 91 ASP A C 1
ATOM 710 O O . ASP A 1 91 ? -9.339 2.561 12.047 1.00 97.31 91 ASP A O 1
ATOM 714 N N . ASN A 1 92 ? -9.293 1.308 10.195 1.00 97.94 92 ASN A N 1
ATOM 715 C CA . ASN A 1 92 ? -10.277 0.328 10.669 1.00 97.94 92 ASN A CA 1
ATOM 716 C C . ASN A 1 92 ? -9.825 -0.420 11.928 1.00 97.94 92 ASN A C 1
ATOM 718 O O . ASN A 1 92 ? -10.651 -0.791 12.760 1.00 97.94 92 ASN A O 1
ATOM 722 N N . ARG A 1 93 ? -8.523 -0.700 12.050 1.00 97.69 93 ARG A N 1
ATOM 723 C CA . ARG A 1 93 ? -7.967 -1.364 13.230 1.00 97.69 93 ARG A CA 1
ATOM 724 C C . ARG A 1 93 ? -7.996 -0.443 14.445 1.00 97.69 93 ARG A C 1
ATOM 726 O O . ARG A 1 93 ? -8.355 -0.901 15.522 1.00 97.69 93 ARG A O 1
ATOM 733 N N . ASN A 1 94 ? -7.660 0.830 14.256 1.00 97.75 94 ASN A N 1
ATOM 734 C CA . ASN A 1 94 ? -7.728 1.833 15.314 1.00 97.75 94 ASN A CA 1
ATOM 735 C C . ASN A 1 94 ? -9.172 2.037 15.785 1.00 97.75 94 ASN A C 1
ATOM 737 O O . ASN A 1 94 ? -9.416 2.049 16.986 1.00 97.75 94 ASN A O 1
ATOM 741 N N . GLU A 1 95 ? -10.124 2.117 14.853 1.00 97.69 95 GLU A N 1
ATOM 742 C CA . GLU A 1 95 ? -11.544 2.250 15.189 1.00 97.69 95 GLU A CA 1
ATOM 743 C C . GLU A 1 95 ? -12.058 1.032 15.963 1.00 97.69 95 GLU A C 1
ATOM 745 O O . GLU A 1 95 ? -12.703 1.176 16.997 1.00 97.69 95 GLU A O 1
ATOM 750 N N . ARG A 1 96 ? -11.707 -0.186 15.524 1.00 98.19 96 ARG A N 1
ATOM 751 C CA . ARG A 1 96 ? -12.041 -1.407 16.273 1.00 98.19 96 ARG A CA 1
ATOM 752 C C . ARG A 1 96 ? -11.467 -1.402 17.684 1.00 98.19 96 ARG A C 1
ATOM 754 O O . ARG A 1 96 ? -12.171 -1.807 18.599 1.00 98.19 96 ARG A O 1
ATOM 761 N N . GLN A 1 97 ? -10.215 -0.978 17.851 1.00 98.00 97 GLN A N 1
ATOM 762 C CA . GLN A 1 97 ? -9.599 -0.917 19.174 1.00 98.00 97 GLN A CA 1
ATOM 763 C C . GLN A 1 97 ? -10.339 0.072 20.071 1.00 98.00 97 GLN A C 1
ATOM 765 O O . GLN A 1 97 ? -10.703 -0.280 21.182 1.00 98.00 97 GLN A O 1
ATOM 770 N N . ARG A 1 98 ? -10.642 1.266 19.555 1.00 98.06 98 ARG A N 1
ATOM 771 C CA . ARG A 1 98 ? -11.396 2.277 20.293 1.00 98.06 98 ARG A CA 1
ATOM 772 C C . ARG A 1 98 ? -12.765 1.760 20.736 1.00 98.06 98 ARG A C 1
ATOM 774 O O . ARG A 1 98 ? -13.127 1.920 21.894 1.00 98.06 98 ARG A O 1
ATOM 781 N N . LEU A 1 99 ? -13.515 1.136 19.828 1.00 98.25 99 LEU A N 1
ATOM 782 C CA . LEU A 1 99 ? -14.825 0.570 20.155 1.00 98.25 99 LEU A CA 1
ATOM 783 C C . LEU A 1 99 ? -14.714 -0.548 21.196 1.00 98.25 99 LEU A C 1
ATOM 785 O O . LEU A 1 99 ? -15.574 -0.655 22.064 1.00 98.25 99 LEU A O 1
ATOM 789 N N . GLN A 1 100 ? -13.658 -1.361 21.135 1.00 98.06 100 GLN A N 1
ATOM 790 C CA . GLN A 1 100 ? -13.403 -2.380 22.149 1.00 98.06 100 GLN A CA 1
ATOM 791 C C . GLN A 1 100 ? -13.112 -1.748 23.516 1.00 98.06 100 GLN A C 1
ATOM 793 O O . GLN A 1 100 ? -13.708 -2.162 24.505 1.00 98.06 100 GLN A O 1
ATOM 798 N N . ASP A 1 101 ? -12.276 -0.709 23.562 1.00 98.12 101 ASP A N 1
ATOM 799 C CA . ASP A 1 101 ? -11.957 0.012 24.798 1.00 98.12 101 ASP A CA 1
ATOM 800 C C . ASP A 1 101 ? -13.221 0.656 25.411 1.00 98.12 101 ASP A C 1
ATOM 802 O O . ASP A 1 101 ? -13.418 0.621 26.627 1.00 98.12 101 ASP A O 1
ATOM 806 N N . GLU A 1 102 ? -14.117 1.202 24.578 1.00 98.06 102 GLU A N 1
ATOM 807 C CA . GLU A 1 102 ? -15.412 1.751 25.009 1.00 98.06 102 GLU A CA 1
ATOM 808 C C . GLU A 1 102 ? -16.339 0.661 25.581 1.00 98.06 102 GLU A C 1
ATOM 810 O O . GLU A 1 102 ? -16.975 0.871 26.619 1.00 98.06 102 GLU A O 1
ATOM 815 N N . VAL A 1 103 ? -16.388 -0.518 24.952 1.00 98.44 103 VAL A N 1
ATOM 816 C CA . VAL A 1 103 ? -17.152 -1.675 25.451 1.00 98.44 103 VAL A CA 1
ATOM 817 C C . VAL A 1 103 ? -16.605 -2.164 26.794 1.00 98.44 103 VAL A C 1
ATOM 819 O O . VAL A 1 103 ? -17.385 -2.402 27.718 1.00 98.44 103 VAL A O 1
ATOM 822 N N . ASP A 1 104 ? -15.285 -2.269 26.937 1.00 98.25 104 ASP A N 1
ATOM 823 C CA . ASP A 1 104 ? -14.639 -2.744 28.166 1.00 98.25 104 ASP A CA 1
ATOM 824 C C . ASP A 1 104 ? -14.839 -1.752 29.327 1.00 98.25 104 ASP A C 1
ATOM 826 O O . ASP A 1 104 ? -15.120 -2.145 30.469 1.00 98.25 104 ASP A O 1
ATOM 830 N N . ALA A 1 105 ? -14.778 -0.448 29.036 1.00 98.19 105 ALA A N 1
ATOM 831 C CA . ALA A 1 105 ? -15.096 0.600 30.000 1.00 98.19 105 ALA A CA 1
ATOM 832 C C . ALA A 1 105 ? -16.563 0.524 30.455 1.00 98.19 105 ALA A C 1
ATOM 834 O O . ALA A 1 105 ? -16.843 0.550 31.657 1.00 98.19 105 ALA A O 1
ATOM 835 N N . ALA A 1 106 ? -17.503 0.367 29.517 1.00 98.06 106 ALA A N 1
ATOM 836 C CA . ALA A 1 106 ? -18.920 0.222 29.838 1.00 98.06 106 ALA A CA 1
ATOM 837 C C . ALA A 1 106 ? -19.190 -1.032 30.684 1.00 98.06 106 ALA A C 1
ATOM 839 O O . ALA A 1 106 ? -19.911 -0.958 31.680 1.00 98.06 106 ALA A O 1
ATOM 840 N N . ALA A 1 107 ? -18.574 -2.167 30.343 1.00 98.25 107 ALA A N 1
ATOM 841 C CA . ALA A 1 107 ? -18.691 -3.401 31.116 1.00 98.25 107 ALA A CA 1
ATOM 842 C C . ALA A 1 107 ? -18.200 -3.216 32.561 1.00 98.25 107 ALA A C 1
ATOM 844 O O . ALA A 1 107 ? -18.867 -3.648 33.502 1.00 98.25 107 ALA A O 1
ATOM 845 N N . THR A 1 108 ? -17.085 -2.505 32.749 1.00 98.44 108 THR A N 1
ATOM 846 C CA . THR A 1 108 ? -16.543 -2.184 34.078 1.00 98.44 108 THR A CA 1
ATOM 847 C C . THR A 1 108 ? -17.528 -1.353 34.906 1.00 98.44 108 THR A C 1
ATOM 849 O O . THR A 1 108 ? -17.790 -1.675 36.066 1.00 98.44 108 THR A O 1
ATOM 852 N N . VAL A 1 109 ? -18.130 -0.320 34.307 1.00 98.50 109 VAL A N 1
ATOM 853 C CA . VAL A 1 109 ? -19.144 0.516 34.972 1.00 98.50 109 VAL A CA 1
ATOM 854 C C . VAL A 1 109 ? -20.384 -0.301 35.335 1.00 98.50 109 VAL A C 1
ATOM 856 O O . VAL A 1 109 ? -20.895 -0.173 36.445 1.00 98.50 109 VAL A O 1
ATOM 859 N N . ILE A 1 110 ? -20.854 -1.176 34.440 1.00 98.19 110 ILE A N 1
ATOM 860 C CA . ILE A 1 110 ? -22.008 -2.046 34.709 1.00 98.19 110 ILE A CA 1
ATOM 861 C C . ILE A 1 110 ? -21.730 -2.951 35.913 1.00 98.19 110 ILE A C 1
ATOM 863 O O . ILE A 1 110 ? -22.583 -3.072 36.790 1.00 98.19 110 ILE A O 1
ATOM 867 N N . VAL A 1 111 ? -20.542 -3.557 35.989 1.00 98.38 111 VAL A N 1
ATOM 868 C CA . VAL A 1 111 ? -20.153 -4.407 37.124 1.00 98.38 111 VAL A CA 1
ATOM 869 C C . VAL A 1 111 ? -20.131 -3.613 38.432 1.00 98.38 111 VAL A C 1
ATOM 871 O O . VAL A 1 111 ? -20.676 -4.084 39.432 1.00 98.38 111 VAL A O 1
ATOM 874 N N . ALA A 1 112 ? -19.565 -2.403 38.429 1.00 98.12 112 ALA A N 1
ATOM 875 C CA . ALA A 1 112 ? -19.546 -1.538 39.608 1.00 98.12 112 ALA A CA 1
ATOM 876 C C . ALA A 1 112 ? -20.968 -1.175 40.072 1.00 98.12 112 ALA A C 1
ATOM 878 O O . ALA A 1 112 ? -21.316 -1.378 41.236 1.00 98.12 112 ALA A O 1
ATOM 879 N N . LEU A 1 113 ? -21.827 -0.737 39.147 1.00 98.00 113 LEU A N 1
ATOM 880 C CA . LEU A 1 113 ? -23.217 -0.391 39.446 1.00 98.00 113 LEU A CA 1
ATOM 881 C C . LEU A 1 113 ? -24.025 -1.593 39.941 1.00 98.00 113 LEU A C 1
ATOM 883 O O . LEU A 1 113 ? -24.859 -1.439 40.831 1.00 98.00 113 LEU A O 1
ATOM 887 N N . LEU A 1 114 ? -23.792 -2.790 39.395 1.00 98.19 114 LEU A N 1
ATOM 888 C CA . LEU A 1 114 ? -24.433 -4.013 39.879 1.00 98.19 114 LEU A CA 1
ATOM 889 C C . LEU A 1 114 ? -24.044 -4.297 41.331 1.00 98.19 114 LEU A C 1
ATOM 891 O O . LEU A 1 114 ? -24.936 -4.550 42.141 1.00 98.19 114 LEU A O 1
ATOM 895 N N . ALA A 1 115 ? -22.754 -4.194 41.663 1.00 97.56 115 ALA A N 1
ATOM 896 C CA . ALA A 1 115 ? -22.257 -4.389 43.023 1.00 97.56 115 ALA A CA 1
ATOM 897 C C . ALA A 1 115 ? -22.864 -3.370 44.007 1.00 97.56 115 ALA A C 1
ATOM 899 O O . ALA A 1 115 ? -23.365 -3.745 45.074 1.00 97.56 115 ALA A O 1
ATOM 900 N N . GLU A 1 116 ? -22.902 -2.091 43.628 1.00 97.38 116 GLU A N 1
ATOM 901 C CA . GLU A 1 116 ? -23.541 -1.035 44.420 1.00 97.38 116 GLU A CA 1
ATOM 902 C C . GLU A 1 116 ? -25.041 -1.291 44.607 1.00 97.38 116 GLU A C 1
ATOM 904 O O . GLU A 1 116 ? -25.558 -1.204 45.723 1.00 97.38 116 GLU A O 1
ATOM 909 N N . ASN A 1 117 ? -25.750 -1.670 43.538 1.00 97.81 117 ASN A N 1
ATOM 910 C CA . ASN A 1 117 ? -27.181 -1.947 43.601 1.00 97.81 117 ASN A CA 1
ATOM 911 C C . ASN A 1 117 ? -27.482 -3.133 44.528 1.00 97.81 117 ASN A C 1
ATOM 913 O O . ASN A 1 117 ? -28.422 -3.064 45.323 1.00 97.81 117 ASN A O 1
ATOM 917 N N . THR A 1 118 ? -26.673 -4.196 44.477 1.00 97.25 118 THR A N 1
ATOM 918 C CA . THR A 1 118 ? -26.797 -5.329 45.405 1.00 97.25 118 THR A CA 1
ATOM 919 C C . THR A 1 118 ? -26.569 -4.908 46.853 1.00 97.25 118 THR A C 1
ATOM 921 O O . THR A 1 118 ? -27.405 -5.213 47.704 1.00 97.25 118 THR A O 1
ATOM 924 N N . ALA A 1 119 ? -25.526 -4.123 47.135 1.00 96.19 119 ALA A N 1
ATOM 925 C CA . ALA A 1 119 ? -25.239 -3.646 48.486 1.00 96.19 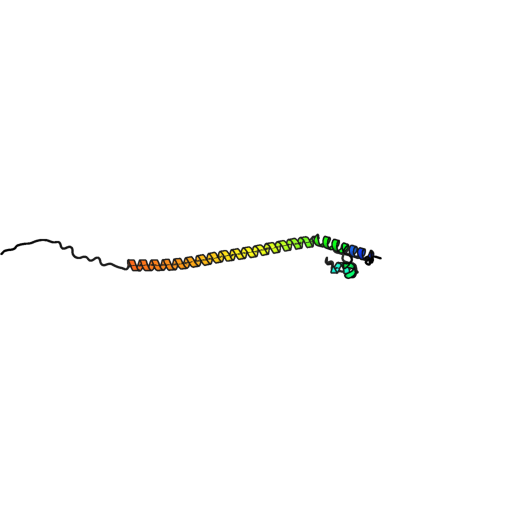119 ALA A CA 1
ATOM 926 C C . ALA A 1 119 ? -26.368 -2.758 49.040 1.00 96.19 119 ALA A C 1
ATOM 928 O O . ALA A 1 119 ? -26.773 -2.905 50.195 1.00 96.19 119 ALA A O 1
ATOM 929 N N . LEU A 1 120 ? -26.924 -1.865 48.214 1.00 96.19 120 LEU A N 1
ATOM 930 C CA . LEU A 1 120 ? -28.055 -1.016 48.595 1.00 96.19 120 LEU A CA 1
ATOM 931 C C . LEU A 1 120 ? -29.318 -1.836 48.887 1.00 96.19 120 LEU A C 1
ATOM 933 O O . LEU A 1 120 ? -30.011 -1.570 49.872 1.00 96.19 120 LEU A O 1
ATOM 937 N N . ARG A 1 121 ? -29.607 -2.862 48.076 1.00 95.12 121 ARG A N 1
ATOM 938 C CA . ARG A 1 121 ? -30.739 -3.774 48.311 1.00 95.12 121 ARG A CA 1
ATOM 939 C C . ARG A 1 121 ? -30.586 -4.544 49.620 1.00 95.12 121 ARG A C 1
ATOM 941 O O . ARG A 1 121 ? -31.551 -4.641 50.376 1.00 95.12 121 ARG A O 1
ATOM 948 N N . GLU A 1 122 ? -29.388 -5.033 49.929 1.00 94.56 122 GLU A N 1
ATOM 949 C CA . GLU A 1 122 ? -29.111 -5.698 51.206 1.00 94.56 122 GLU A CA 1
ATOM 950 C C . GLU A 1 122 ? -29.279 -4.756 52.405 1.00 94.56 122 GLU A C 1
ATOM 952 O O . GLU A 1 122 ? -29.839 -5.148 53.430 1.00 94.56 122 GLU A O 1
ATOM 957 N N . GLN A 1 123 ? -28.821 -3.505 52.292 1.00 92.25 123 GLN A N 1
ATOM 958 C CA . GLN A 1 123 ? -29.011 -2.497 53.339 1.00 92.25 123 GLN A CA 1
ATOM 959 C C . GLN A 1 123 ? -30.494 -2.192 53.573 1.00 92.25 123 GLN A C 1
ATOM 961 O O . GLN A 1 123 ? -30.921 -2.089 54.725 1.00 92.25 123 GLN A O 1
ATOM 966 N N . LEU A 1 124 ? -31.286 -2.076 52.502 1.00 92.00 124 LEU A N 1
ATOM 967 C CA . LEU A 1 124 ? -32.727 -1.853 52.600 1.00 92.00 124 LEU A CA 1
ATOM 968 C C . LEU A 1 124 ? -33.422 -3.037 53.285 1.00 92.00 124 LEU A C 1
ATOM 970 O O . LEU A 1 124 ? -34.186 -2.822 54.223 1.00 92.00 124 LEU A O 1
ATOM 974 N N . ALA A 1 125 ? -33.099 -4.269 52.877 1.00 90.56 125 ALA A N 1
ATOM 975 C CA . ALA A 1 125 ? -33.651 -5.485 53.471 1.00 90.56 125 ALA A CA 1
ATOM 976 C C . ALA A 1 125 ? -33.349 -5.576 54.978 1.00 90.56 125 ALA A C 1
ATOM 978 O O . ALA A 1 125 ? -34.242 -5.860 55.779 1.00 90.56 125 ALA A O 1
ATOM 979 N N . LYS A 1 126 ? -32.110 -5.255 55.381 1.00 85.75 126 LYS A N 1
ATOM 980 C CA . LYS A 1 126 ? -31.704 -5.194 56.795 1.00 85.75 126 LYS A CA 1
ATOM 981 C C . LYS A 1 126 ? -32.492 -4.137 57.571 1.00 85.75 126 LYS A C 1
ATOM 983 O O . LYS A 1 126 ? -32.935 -4.423 58.675 1.00 85.75 126 LYS A O 1
ATOM 988 N N . ARG A 1 127 ? -32.714 -2.945 56.999 1.00 80.19 127 ARG A N 1
ATOM 989 C CA . ARG A 1 127 ? -33.511 -1.875 57.634 1.00 80.19 127 ARG A CA 1
ATOM 990 C C . ARG A 1 127 ? -34.987 -2.247 57.780 1.00 80.19 127 ARG A C 1
ATOM 992 O O . ARG A 1 127 ? -35.559 -1.978 58.828 1.00 80.19 127 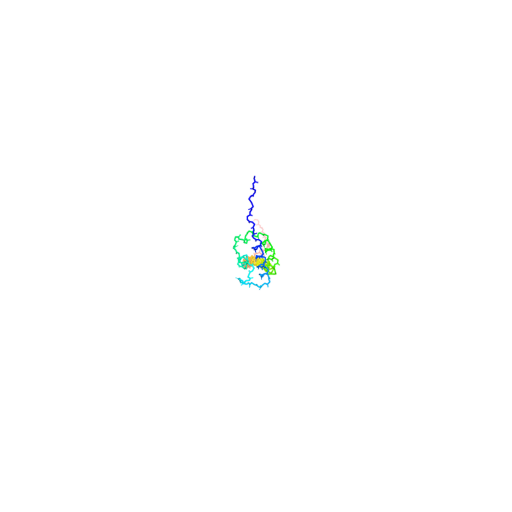ARG A O 1
ATOM 999 N N . SER A 1 128 ? -35.593 -2.889 56.780 1.00 72.81 128 SER A N 1
ATOM 1000 C CA . SER A 1 128 ? -36.992 -3.342 56.856 1.00 72.81 128 SER A CA 1
ATOM 1001 C C . SER A 1 128 ? -37.216 -4.500 57.835 1.00 72.81 128 SER A C 1
ATOM 1003 O O . SER A 1 128 ? -38.332 -4.687 58.305 1.00 72.81 128 SER A O 1
ATOM 1005 N N . ALA A 1 129 ? -36.172 -5.270 58.153 1.00 64.88 129 ALA A N 1
ATOM 1006 C CA . ALA A 1 129 ? -36.237 -6.368 59.118 1.00 64.88 129 ALA A CA 1
ATOM 1007 C C . ALA A 1 129 ? -36.125 -5.905 60.586 1.00 64.88 129 ALA A C 1
ATOM 1009 O O . ALA A 1 129 ? -36.359 -6.700 61.496 1.00 64.88 129 ALA A O 1
ATOM 1010 N N . VAL A 1 130 ? -35.782 -4.634 60.838 1.00 65.62 130 VAL A N 1
ATOM 1011 C CA . VAL A 1 130 ? -35.768 -4.061 62.191 1.00 65.62 130 VAL A CA 1
ATOM 1012 C C . VAL A 1 130 ? -37.208 -3.764 62.615 1.00 65.62 130 VAL A C 1
ATOM 1014 O O . VAL A 1 130 ? -37.748 -2.689 62.365 1.00 65.62 130 VAL A O 1
ATOM 1017 N N . VAL A 1 131 ? -37.844 -4.741 63.261 1.00 62.00 131 VAL A N 1
ATOM 1018 C CA . VAL A 1 131 ? -39.135 -4.560 63.935 1.00 62.00 131 VAL A CA 1
ATOM 1019 C C . VAL A 1 131 ? -38.883 -3.803 65.237 1.00 62.00 131 VAL A C 1
ATOM 1021 O O . VAL A 1 131 ? -38.346 -4.364 66.189 1.00 62.00 131 VAL A O 1
ATOM 1024 N N . VAL A 1 132 ? -39.256 -2.524 65.280 1.00 68.62 132 VAL A N 1
ATOM 1025 C CA . VAL A 1 132 ? -39.278 -1.748 66.527 1.00 68.62 132 VAL A CA 1
ATOM 1026 C C . VAL A 1 132 ? -40.569 -2.103 67.270 1.00 68.62 132 VAL A C 1
ATOM 1028 O O . VAL A 1 132 ? -41.651 -1.851 66.730 1.00 68.62 132 VAL A O 1
ATOM 1031 N N . PRO A 1 133 ? -40.504 -2.695 68.476 1.00 60.38 133 PRO A N 1
ATOM 1032 C CA . PRO A 1 133 ? -41.698 -2.933 69.272 1.00 60.38 133 PRO A CA 1
ATOM 1033 C C . PRO A 1 133 ? -42.335 -1.584 69.615 1.00 60.38 133 PRO A C 1
ATOM 1035 O O . PRO A 1 133 ? -41.695 -0.728 70.223 1.00 60.38 133 PRO A O 1
ATOM 1038 N N . LEU A 1 134 ? -43.589 -1.377 69.212 1.00 58.22 134 LEU A N 1
ATOM 1039 C CA . LEU A 1 134 ? -44.385 -0.267 69.724 1.00 58.22 134 LEU A CA 1
ATOM 1040 C C . LEU A 1 134 ? -44.863 -0.667 71.114 1.00 58.22 134 LEU A C 1
ATOM 1042 O O . LEU A 1 134 ? -45.744 -1.520 71.245 1.00 58.22 134 LEU A O 1
ATOM 1046 N N . ASP A 1 135 ? -44.250 -0.076 72.134 1.00 58.97 135 ASP A N 1
ATOM 1047 C CA . ASP A 1 135 ? -44.647 -0.294 73.516 1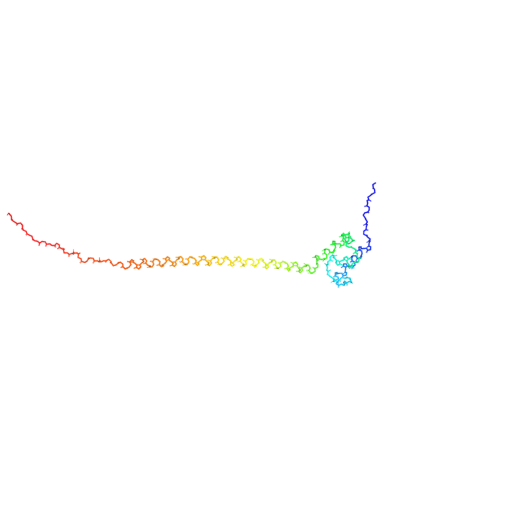.00 58.97 135 ASP A CA 1
ATOM 1048 C C . ASP A 1 135 ? -46.097 0.185 73.703 1.00 58.97 135 ASP A C 1
ATOM 1050 O O . ASP A 1 135 ? -46.411 1.373 73.598 1.00 58.97 135 ASP A O 1
ATOM 1054 N N . ARG A 1 136 ? -47.021 -0.764 73.893 1.00 61.22 136 ARG A N 1
ATOM 1055 C CA . ARG A 1 136 ? -48.411 -0.484 74.273 1.00 61.22 136 ARG A CA 1
ATOM 1056 C C . ARG A 1 136 ? -48.515 -0.555 75.790 1.00 61.22 136 ARG A C 1
ATOM 1058 O O . ARG A 1 136 ? -48.984 -1.540 76.349 1.00 61.22 136 ARG A O 1
ATOM 1065 N N . GLY A 1 137 ? -48.136 0.528 76.441 1.00 50.88 137 GLY A N 1
ATOM 1066 C CA . GLY A 1 137 ? -48.388 0.772 77.857 1.00 50.88 137 GLY A CA 1
ATOM 1067 C C . GLY A 1 137 ? -47.630 2.037 78.232 1.00 50.88 137 GLY A C 1
ATOM 1068 O O . GLY A 1 137 ? -46.441 2.114 78.006 1.00 50.88 137 GLY A O 1
ATOM 1069 N N . HIS A 1 138 ? -48.226 3.112 78.730 1.00 53.66 138 HIS A N 1
ATOM 1070 C CA . HIS A 1 138 ? -49.199 3.140 79.802 1.00 53.66 138 HIS A CA 1
ATOM 1071 C C . HIS A 1 138 ? -49.915 4.501 79.750 1.00 53.66 138 HIS A C 1
ATOM 1073 O O . HIS A 1 138 ? -49.378 5.518 80.176 1.00 53.66 138 HIS A O 1
ATOM 1079 N N . ALA A 1 139 ? -51.123 4.534 79.185 1.00 53.41 139 ALA A N 1
ATOM 1080 C CA . ALA A 1 139 ? -52.051 5.647 79.355 1.00 53.41 139 ALA A CA 1
ATOM 1081 C C . ALA A 1 139 ? -53.100 5.235 80.396 1.00 53.41 139 ALA A C 1
ATOM 1083 O O . ALA A 1 139 ? -54.204 4.822 80.052 1.00 53.41 139 ALA A O 1
ATOM 1084 N N . VAL A 1 140 ? -52.727 5.311 81.670 1.00 52.50 140 VAL A N 1
ATOM 1085 C CA . VAL A 1 140 ? -53.668 5.383 82.797 1.00 52.50 140 VAL A CA 1
ATOM 1086 C C . VAL A 1 140 ? -53.299 6.681 83.513 1.00 52.50 140 VAL A C 1
ATOM 1088 O O . VAL A 1 140 ? -52.335 6.720 84.261 1.00 52.50 140 VAL A O 1
ATOM 1091 N N . ARG A 1 141 ? -53.736 7.826 82.977 1.00 47.75 141 ARG A N 1
ATOM 1092 C CA . ARG A 1 141 ? -54.870 8.607 83.498 1.00 47.75 141 ARG A CA 1
ATOM 1093 C C . ARG A 1 141 ? -54.845 8.714 85.022 1.00 47.75 141 ARG A C 1
ATOM 1095 O O . ARG A 1 141 ? -55.245 7.785 85.719 1.00 47.75 141 ARG A O 1
ATOM 1102 N N . ASP A 1 142 ? -54.417 9.894 85.467 1.00 49.34 142 ASP A N 1
ATOM 1103 C CA . ASP A 1 142 ? -54.914 10.569 86.663 1.00 49.34 142 ASP A CA 1
ATOM 1104 C C . ASP A 1 142 ? -56.405 10.252 86.882 1.00 49.34 142 ASP A C 1
ATOM 1106 O O . ASP A 1 142 ? -57.177 10.239 85.919 1.00 49.34 142 ASP A O 1
ATOM 1110 N N . ASP A 1 143 ? -56.836 10.003 88.120 1.00 43.97 143 ASP A N 1
ATOM 1111 C CA . ASP A 1 143 ? -57.429 11.082 88.919 1.00 43.97 143 ASP A CA 1
ATOM 1112 C C . ASP A 1 143 ? -58.004 10.598 90.273 1.00 43.97 143 ASP A C 1
ATOM 1114 O O . ASP A 1 143 ? -58.615 9.538 90.381 1.00 43.97 143 ASP A O 1
ATOM 1118 N N . HIS A 1 144 ? -57.823 11.457 91.278 1.00 47.22 144 HIS A N 1
ATOM 1119 C CA . HIS A 1 144 ? -58.624 11.685 92.493 1.00 47.22 144 HIS A CA 1
ATOM 1120 C C . HIS A 1 144 ? -59.101 10.556 93.438 1.00 47.22 144 HIS A C 1
ATOM 1122 O O . HIS A 1 144 ? -59.997 9.777 93.124 1.00 47.22 144 HIS A O 1
ATOM 1128 N N . ARG A 1 145 ? -58.705 10.678 94.724 1.00 41.34 145 ARG A N 1
ATOM 1129 C CA . ARG A 1 145 ? -59.549 11.119 95.880 1.00 41.34 145 ARG A CA 1
ATOM 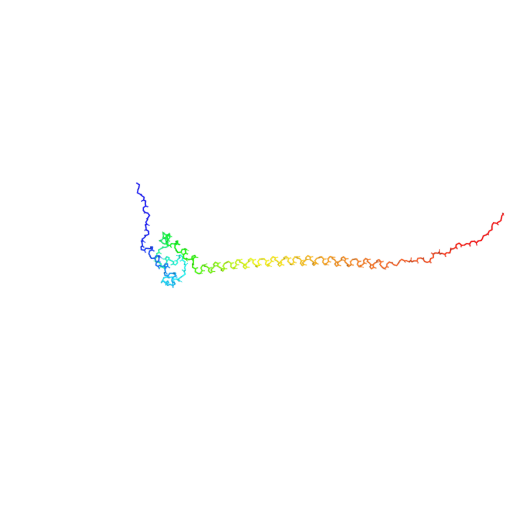1130 C C . ARG A 1 145 ? -58.777 10.906 97.203 1.00 41.34 145 ARG A C 1
ATOM 1132 O O . ARG A 1 145 ? -58.359 9.793 97.473 1.00 41.34 145 ARG A O 1
ATOM 1139 N N . LEU A 1 146 ? -58.403 11.938 97.966 1.00 47.19 146 LEU A N 1
ATOM 1140 C CA . LEU A 1 146 ? -59.174 12.770 98.916 1.00 47.19 146 LEU A CA 1
ATOM 1141 C C . LEU A 1 146 ? -58.764 12.503 100.384 1.00 47.19 146 LEU A C 1
ATOM 1143 O O . LEU A 1 146 ? -58.733 11.365 100.834 1.00 47.19 146 LEU A O 1
ATOM 1147 N N . HIS A 1 147 ? -58.614 13.624 101.094 1.00 42.44 147 HIS A N 1
ATOM 1148 C CA . HIS A 1 147 ? -58.796 13.866 102.532 1.00 42.44 147 HIS A CA 1
ATOM 1149 C C . HIS A 1 147 ? -57.637 13.664 103.524 1.00 42.44 147 HIS A C 1
ATOM 1151 O O . HIS A 1 147 ? -57.331 12.574 103.990 1.00 42.44 147 HIS A O 1
ATOM 1157 N N . ALA A 1 148 ? -57.099 14.827 103.911 1.00 46.81 148 ALA A N 1
ATOM 1158 C CA . ALA A 1 148 ? -56.572 15.156 105.228 1.00 46.81 148 ALA A CA 1
ATOM 1159 C C . ALA A 1 148 ? -57.577 14.881 106.362 1.00 46.81 148 ALA A C 1
ATOM 1161 O O . ALA A 1 148 ? -58.780 14.999 106.133 1.00 46.81 148 ALA A O 1
ATOM 1162 N N . HIS A 1 149 ? -57.073 14.634 107.573 1.00 41.97 149 HIS A N 1
ATOM 1163 C CA . HIS A 1 149 ? -57.489 15.340 108.790 1.00 41.97 149 HIS A CA 1
ATOM 1164 C C . HIS A 1 149 ? -56.457 15.114 109.912 1.00 41.97 149 HIS A C 1
ATOM 1166 O O . HIS A 1 149 ? -56.127 13.967 110.202 1.00 41.97 149 HIS A O 1
ATOM 1172 N N . ASP A 1 150 ? -55.984 16.251 110.436 1.00 51.31 150 ASP A N 1
ATOM 1173 C CA . ASP A 1 150 ? -55.459 16.592 111.775 1.00 51.31 150 ASP A CA 1
ATOM 1174 C C . ASP A 1 150 ? -54.434 15.698 112.497 1.00 51.31 150 ASP A C 1
ATOM 1176 O O . ASP A 1 150 ? -54.776 14.587 112.958 1.00 51.31 150 ASP A O 1
#

pLDDT: mean 82.37, std 17.83, range [34.91, 98.5]

Foldseek 3Di:
DDDDDDPDQDVLLLVLLVVLLVCLVVQNQDQDPSDLDLVSSCRSSVHDPVSVVVNVVSVVVSVVPVCVDPVVVVVVVVVVVVVVVVVVVVVVVVVVVVVVVVVVVVVVVVVVVVVVVVVVVVVVVVVVPPDDDPDPDDPDDDDDDDDDDD

Sequence (150 aa):
MTAPTRPGLSATAEKALREAMERLFTGRPIRTDGKLTKQNLWREAGVSRATMNRATAVLVDWDNHVSHSAASKHDRAQAAEIARLRRQVRDNRNERQRLQDEVDAAATVIVALLAENTALREQLAKRSAVVVPLDRGHAVRDDHRLHAHD

Organism: NCBI:txid68278

Secondary structure (DSSP, 8-state):
-------PPPHHHHHHHHHHHHHHHTT--SSS-----HHHHHHHHT--HHHHHH-HHHHHHHHHHHHHSHHHHHHHHHHHHHHHHHHHHHHHHHHHHHHHHHHHHHHHHHHHHHHHHHHHHHHHHHHHT---------------------